Protein AF-G7VFQ5-F1 (afdb_monomer)

Secondary structure (DSSP, 8-state):
-PPPEEEEETTEEEEE--TT--HHHHHHHHHHHTT--EEEEEEETTEEEEEETTS-EEEEESSTTHHHHHHHSGGGPEEEE---

Nearest PDB structures (foldseek):
  6u8t-assembly2_C  TM=4.005E-01  e=6.250E-01  Pasteurella multocida subsp. multocida str. Pm70
  6u8t-assembly1_A  TM=2.669E-01  e=5.210E-01  Pasteurella multocida subsp. multocida str. Pm70
  1q67-assembly1_B  TM=3.883E-01  e=2.678E+00  Saccharomyces cerevisiae
  2e1r-assembly1_A  TM=3.692E-01  e=4.350E+00  Saccharomyces cerevisiae
  1q67-assembly1_A  TM=3.340E-01  e=7.978E+00  Saccharomyces cerevisiae

Structure (mmCIF, N/CA/C/O backbone):
data_AF-G7VFQ5-F1
#
_entry.id   AF-G7VFQ5-F1
#
loop_
_atom_site.group_PDB
_atom_site.id
_atom_site.type_symbol
_atom_site.label_atom_id
_atom_site.label_alt_id
_atom_site.label_comp_id
_atom_site.label_asym_id
_atom_site.label_entity_id
_atom_site.label_seq_id
_atom_site.pdbx_PDB_ins_code
_atom_site.Cartn_x
_atom_site.Cartn_y
_atom_site.Cartn_z
_atom_site.occupancy
_atom_site.B_iso_or_equiv
_atom_site.auth_seq_id
_atom_site.auth_comp_id
_atom_site.auth_asym_id
_atom_site.auth_atom_id
_atom_site.pdbx_PDB_model_num
ATOM 1 N N . MET A 1 1 ? -12.270 2.249 -17.813 1.00 41.53 1 MET A N 1
ATOM 2 C CA . MET A 1 1 ? -10.798 2.153 -17.782 1.00 41.53 1 MET A CA 1
ATOM 3 C C . MET A 1 1 ? -10.361 2.805 -16.490 1.00 41.53 1 MET A C 1
ATOM 5 O O . MET A 1 1 ? -10.503 4.015 -16.374 1.00 41.53 1 MET A O 1
ATOM 9 N N . PHE A 1 2 ? -9.972 2.018 -15.491 1.00 46.38 2 PHE A N 1
ATOM 10 C CA . PHE A 1 2 ? -9.279 2.574 -14.332 1.00 46.38 2 PHE A CA 1
ATOM 11 C C . PHE A 1 2 ? -7.866 2.925 -14.812 1.00 46.38 2 PHE A C 1
ATOM 13 O O . PHE A 1 2 ? -7.229 2.092 -15.453 1.00 46.38 2 PHE A O 1
ATOM 20 N N . GLY A 1 3 ? -7.443 4.179 -14.628 1.00 54.53 3 GLY A N 1
ATOM 21 C CA . GLY A 1 3 ? -6.046 4.571 -14.837 1.00 54.53 3 GLY A CA 1
ATOM 22 C C . GLY A 1 3 ? -5.137 3.754 -13.915 1.00 54.53 3 GLY A C 1
ATOM 23 O O . GLY A 1 3 ? -5.617 3.244 -12.902 1.00 54.53 3 GLY A O 1
ATOM 24 N N . GLY A 1 4 ? -3.871 3.582 -14.300 1.00 78.06 4 GLY A N 1
ATOM 25 C CA . GLY A 1 4 ? -2.927 2.695 -13.618 1.00 78.06 4 GLY A CA 1
ATOM 26 C C . GLY A 1 4 ? -2.894 2.887 -12.102 1.00 78.06 4 GLY A C 1
ATOM 27 O O . GLY A 1 4 ? -2.908 4.013 -11.603 1.00 78.06 4 GLY A O 1
ATOM 28 N N . VAL A 1 5 ? -2.877 1.768 -11.379 1.00 91.00 5 VAL A N 1
ATOM 29 C CA . VAL A 1 5 ? -2.751 1.704 -9.918 1.00 91.00 5 VAL A CA 1
ATOM 30 C C . VAL A 1 5 ? -1.271 1.556 -9.580 1.00 91.00 5 VAL A C 1
ATOM 32 O O . VAL A 1 5 ? -0.503 1.007 -10.363 1.00 91.00 5 VAL A O 1
ATOM 35 N N . TRP A 1 6 ? -0.847 2.059 -8.428 1.00 95.06 6 TRP A N 1
ATOM 36 C CA . TRP A 1 6 ? 0.565 2.166 -8.071 1.00 95.06 6 TRP A CA 1
ATOM 37 C C . TRP A 1 6 ? 0.860 1.355 -6.821 1.00 95.06 6 TRP A C 1
ATOM 39 O O . TRP A 1 6 ? 0.220 1.551 -5.792 1.00 95.06 6 TRP A O 1
ATOM 49 N N . LEU A 1 7 ? 1.849 0.474 -6.894 1.00 95.31 7 LEU A N 1
ATOM 50 C CA . LEU A 1 7 ? 2.451 -0.154 -5.729 1.00 95.31 7 LEU A CA 1
ATOM 51 C C . LEU A 1 7 ? 3.610 0.723 -5.246 1.00 95.31 7 LEU A C 1
ATOM 53 O O . LEU A 1 7 ? 4.554 0.965 -5.992 1.00 95.31 7 LEU A O 1
ATOM 57 N N . TYR A 1 8 ? 3.547 1.170 -3.997 1.00 95.56 8 TYR A N 1
ATOM 58 C CA . TYR A 1 8 ? 4.659 1.779 -3.281 1.00 95.56 8 TYR A CA 1
ATOM 59 C C . TYR A 1 8 ? 5.242 0.779 -2.281 1.00 95.56 8 TYR A C 1
ATOM 61 O O . TYR A 1 8 ? 4.546 0.338 -1.362 1.00 95.56 8 TYR A O 1
ATOM 69 N N . TYR A 1 9 ? 6.506 0.406 -2.451 1.00 93.19 9 TYR A N 1
ATOM 70 C CA . TYR A 1 9 ? 7.204 -0.526 -1.566 1.00 93.19 9 TYR A CA 1
ATOM 71 C C . TYR A 1 9 ? 8.703 -0.227 -1.586 1.00 93.19 9 TYR A C 1
ATOM 73 O O . TYR A 1 9 ? 9.258 0.012 -2.652 1.00 93.19 9 TYR A O 1
ATOM 81 N N . MET A 1 10 ? 9.354 -0.231 -0.417 1.00 89.19 10 MET A N 1
ATOM 82 C CA . MET A 1 10 ? 10.797 0.044 -0.286 1.00 89.19 10 MET A CA 1
ATOM 83 C C . MET A 1 10 ? 11.240 1.359 -0.963 1.00 89.19 10 MET A C 1
ATOM 85 O O . MET A 1 10 ? 12.270 1.402 -1.625 1.00 89.19 10 MET A O 1
ATOM 89 N N . ASP A 1 11 ? 10.448 2.424 -0.793 1.00 89.69 11 ASP A N 1
ATOM 90 C CA . ASP A 1 11 ? 10.676 3.759 -1.373 1.00 89.69 11 ASP A CA 1
ATOM 91 C C . ASP A 1 11 ? 10.580 3.862 -2.905 1.00 89.69 11 ASP A C 1
ATOM 93 O O . ASP A 1 11 ? 10.905 4.902 -3.481 1.00 89.69 11 ASP A O 1
ATOM 97 N N . GLU A 1 12 ? 10.046 2.838 -3.570 1.00 91.94 12 GLU A N 1
ATOM 98 C CA . GLU A 1 12 ? 9.839 2.827 -5.018 1.00 91.94 12 GLU A CA 1
ATOM 99 C C . GLU A 1 12 ? 8.354 2.808 -5.381 1.00 91.94 12 GLU A C 1
ATOM 101 O O . GLU A 1 12 ? 7.547 2.170 -4.706 1.00 91.94 12 GLU A O 1
ATOM 106 N N . PHE A 1 13 ? 7.999 3.495 -6.472 1.00 94.06 13 PHE A N 1
ATOM 107 C CA . PHE A 1 13 ? 6.672 3.439 -7.085 1.00 94.06 13 PHE A CA 1
ATOM 108 C C . PHE A 1 13 ? 6.718 2.598 -8.356 1.00 94.06 13 PHE A C 1
ATOM 110 O O . PHE A 1 13 ? 7.492 2.883 -9.270 1.00 94.06 13 PHE A O 1
ATOM 117 N N . VAL A 1 14 ? 5.830 1.615 -8.441 1.00 93.06 14 VAL A N 1
ATOM 118 C CA . VAL A 1 14 ? 5.674 0.744 -9.604 1.00 93.06 14 VAL A CA 1
ATOM 119 C C . VAL A 1 14 ? 4.224 0.794 -10.057 1.00 93.06 14 VAL A C 1
ATOM 121 O O . VAL A 1 14 ? 3.316 0.530 -9.272 1.00 93.06 14 VAL A O 1
ATOM 124 N N . GLU A 1 15 ? 3.993 1.136 -11.321 1.00 93.50 15 GLU A N 1
ATOM 125 C CA . GLU A 1 15 ? 2.664 1.019 -11.917 1.00 93.50 15 GLU A CA 1
ATOM 126 C C . GLU A 1 15 ? 2.323 -0.466 -12.094 1.00 93.50 15 GLU A C 1
ATOM 128 O O . GLU A 1 15 ? 3.118 -1.247 -12.622 1.00 93.50 15 GLU A O 1
ATOM 133 N N . VAL A 1 16 ? 1.147 -0.866 -11.624 1.00 91.81 16 VAL A N 1
ATOM 134 C CA . VAL A 1 16 ? 0.667 -2.245 -11.660 1.00 91.81 16 VAL A CA 1
ATOM 135 C C . VAL A 1 16 ? -0.702 -2.314 -12.319 1.00 91.81 16 VAL A C 1
ATOM 137 O O . VAL A 1 16 ? -1.540 -1.423 -12.176 1.00 91.81 16 VAL A O 1
ATOM 140 N N . ASP A 1 17 ? -0.945 -3.415 -13.024 1.00 90.31 17 ASP A N 1
ATOM 141 C CA . ASP A 1 17 ? -2.270 -3.762 -13.522 1.00 90.31 17 ASP A CA 1
ATOM 142 C C . ASP A 1 17 ? -2.945 -4.734 -12.550 1.00 90.31 17 ASP A C 1
ATOM 144 O O . ASP A 1 17 ? -2.390 -5.782 -12.201 1.00 90.31 17 ASP A O 1
ATOM 148 N N . CYS A 1 18 ? -4.146 -4.367 -12.111 1.00 87.88 18 CYS A N 1
ATOM 149 C CA . CYS A 1 18 ? -4.963 -5.166 -11.210 1.00 87.88 18 CYS A CA 1
ATOM 150 C C . CYS A 1 18 ? -5.990 -6.044 -11.935 1.00 87.88 18 CYS A C 1
ATOM 152 O O . CYS A 1 18 ? -6.669 -6.816 -11.271 1.00 87.88 18 CYS A O 1
ATOM 154 N N . GLY A 1 19 ? -6.138 -5.959 -13.263 1.00 83.00 19 GLY A N 1
ATOM 155 C CA . GLY A 1 19 ? -6.837 -6.980 -14.055 1.00 83.00 19 GLY A CA 1
ATOM 156 C C . GLY A 1 19 ? -8.241 -7.376 -13.568 1.00 83.00 19 GLY A C 1
ATOM 157 O O . GLY A 1 19 ? -8.571 -8.558 -13.548 1.00 83.00 19 GLY A O 1
ATOM 158 N N . GLY A 1 20 ? -9.070 -6.416 -13.145 1.00 82.88 20 GLY A N 1
ATOM 159 C CA . GLY A 1 20 ? -10.434 -6.673 -12.652 1.00 82.88 20 GLY A CA 1
ATOM 160 C C . GLY A 1 20 ? -10.533 -7.235 -11.226 1.00 82.88 20 GLY A C 1
ATOM 161 O O . GLY A 1 20 ? -11.648 -7.429 -10.744 1.00 82.88 20 GLY A O 1
ATOM 162 N N . LEU A 1 21 ? -9.405 -7.459 -10.546 1.00 89.06 21 LEU A N 1
ATOM 163 C CA . LEU A 1 21 ? -9.359 -7.777 -9.119 1.00 89.06 21 LEU A CA 1
ATOM 164 C C . LEU A 1 21 ? -9.877 -6.605 -8.278 1.00 89.06 21 LEU A C 1
ATOM 166 O O . LEU A 1 21 ? -9.774 -5.438 -8.672 1.00 89.06 21 LEU A O 1
ATOM 170 N N . SER A 1 22 ? -10.375 -6.903 -7.077 1.00 89.62 22 SER A N 1
ATOM 171 C CA . SER A 1 22 ? -10.578 -5.859 -6.072 1.00 89.62 22 SER A CA 1
ATOM 172 C C . SER A 1 22 ? -9.237 -5.242 -5.648 1.00 89.62 22 SER A C 1
ATOM 174 O O . SER A 1 22 ? -8.178 -5.863 -5.762 1.00 89.62 22 SER A O 1
ATOM 176 N N . LEU A 1 23 ? -9.272 -4.017 -5.111 1.00 88.81 23 LEU A N 1
ATOM 177 C CA . LEU A 1 23 ? -8.062 -3.328 -4.639 1.00 88.81 23 LEU A CA 1
ATOM 178 C C . LEU A 1 23 ? -7.292 -4.149 -3.596 1.00 88.81 23 LEU A C 1
ATOM 180 O O . LEU A 1 23 ? -6.067 -4.193 -3.63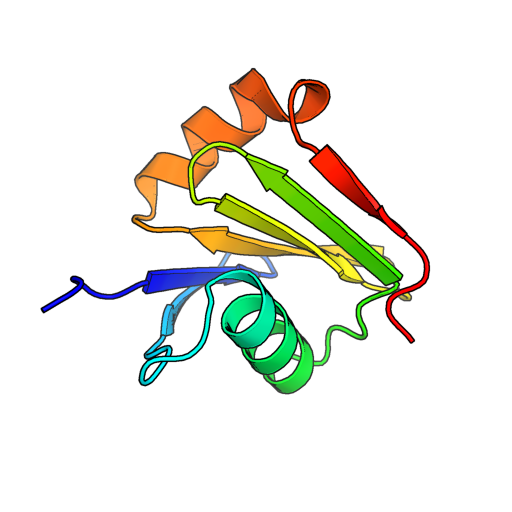9 1.00 88.81 23 LEU A O 1
ATOM 184 N N . LEU A 1 24 ? -8.000 -4.825 -2.687 1.00 91.19 24 LEU A N 1
ATOM 185 C CA . LEU A 1 24 ? -7.377 -5.661 -1.662 1.00 91.19 24 LEU A CA 1
ATOM 186 C C . LEU A 1 24 ? -6.711 -6.903 -2.268 1.00 91.19 24 LEU A C 1
ATOM 188 O O . LEU A 1 24 ? -5.567 -7.196 -1.934 1.00 91.19 24 LEU A O 1
ATOM 192 N N . GLU A 1 25 ? -7.395 -7.611 -3.170 1.00 92.81 25 GLU A N 1
ATOM 193 C CA . GLU A 1 25 ? -6.830 -8.783 -3.854 1.00 92.81 25 GLU A CA 1
ATOM 194 C C . GLU A 1 25 ? -5.595 -8.405 -4.672 1.00 92.81 25 GLU A C 1
ATOM 196 O O . GLU A 1 25 ? -4.578 -9.094 -4.614 1.00 92.81 25 GLU A O 1
ATOM 201 N N . CYS A 1 26 ? -5.654 -7.277 -5.381 1.00 93.06 26 CYS A N 1
ATOM 202 C CA . CYS A 1 26 ? -4.513 -6.780 -6.132 1.00 93.06 26 CYS A CA 1
ATOM 203 C C . CYS A 1 26 ? -3.346 -6.393 -5.217 1.00 93.06 26 CYS A C 1
ATOM 205 O O . CYS A 1 26 ? -2.210 -6.786 -5.475 1.00 93.06 26 CYS A O 1
ATOM 207 N N . ALA A 1 27 ? -3.613 -5.669 -4.126 1.00 93.81 27 ALA A N 1
ATOM 208 C CA . ALA A 1 27 ? -2.583 -5.267 -3.174 1.00 93.81 27 ALA A CA 1
ATOM 209 C C . ALA A 1 27 ? -1.885 -6.486 -2.561 1.00 93.81 27 ALA A C 1
ATOM 211 O O . ALA A 1 27 ? -0.660 -6.515 -2.491 1.00 93.81 27 ALA A O 1
ATOM 212 N N . LEU A 1 28 ? -2.648 -7.516 -2.181 1.00 93.44 28 LEU A N 1
ATOM 213 C CA . LEU A 1 28 ? -2.108 -8.771 -1.661 1.00 93.44 28 LEU A CA 1
ATOM 214 C C . LEU A 1 28 ? -1.270 -9.519 -2.702 1.00 93.44 28 LEU A C 1
ATOM 216 O O . LEU A 1 28 ? -0.167 -9.959 -2.384 1.00 93.44 28 LEU A O 1
ATOM 220 N N . ALA A 1 29 ? -1.757 -9.629 -3.941 1.00 93.69 29 ALA A N 1
ATOM 221 C CA . ALA A 1 29 ? -1.028 -10.288 -5.020 1.00 93.69 29 ALA A CA 1
ATOM 222 C C . ALA A 1 29 ? 0.299 -9.574 -5.318 1.00 93.69 29 ALA A C 1
ATOM 224 O O . ALA A 1 29 ? 1.354 -10.206 -5.329 1.00 93.69 29 ALA A O 1
ATOM 225 N N . LYS A 1 30 ? 0.267 -8.247 -5.485 1.00 94.50 30 LYS A N 1
ATOM 226 C CA . LYS A 1 30 ? 1.451 -7.445 -5.820 1.00 94.50 30 LYS A CA 1
ATOM 227 C C . LYS A 1 30 ? 2.437 -7.318 -4.665 1.00 94.50 30 LYS A C 1
ATOM 229 O O . LYS A 1 30 ? 3.641 -7.403 -4.892 1.00 94.50 30 LYS A O 1
ATOM 234 N N . ALA A 1 31 ? 1.958 -7.214 -3.427 1.00 92.75 31 ALA A N 1
ATOM 235 C CA . ALA A 1 31 ? 2.815 -7.320 -2.251 1.00 92.75 31 ALA A CA 1
ATOM 236 C C . ALA A 1 31 ? 3.497 -8.701 -2.189 1.00 92.75 31 ALA A C 1
ATOM 238 O O . ALA A 1 31 ? 4.706 -8.777 -1.979 1.00 92.75 31 ALA A O 1
ATOM 239 N N . GLY A 1 32 ? 2.756 -9.784 -2.449 1.00 92.56 32 GLY A N 1
ATOM 240 C CA . GLY A 1 32 ? 3.298 -11.143 -2.498 1.00 92.56 32 GLY A CA 1
ATOM 241 C C . GLY A 1 32 ? 4.366 -11.334 -3.581 1.00 92.56 32 GLY A C 1
ATOM 242 O O . GLY A 1 32 ? 5.424 -11.891 -3.293 1.00 92.56 32 GLY A O 1
ATOM 243 N N . GLU A 1 33 ? 4.135 -10.819 -4.794 1.00 92.38 33 GLU A N 1
ATOM 244 C CA . GLU A 1 33 ? 5.121 -10.794 -5.890 1.00 92.38 33 GLU A CA 1
ATOM 245 C C . GLU A 1 33 ? 6.407 -10.043 -5.493 1.00 92.38 33 GLU A C 1
ATOM 247 O O . GLU A 1 33 ? 7.505 -10.468 -5.847 1.00 92.38 33 GLU A O 1
ATOM 252 N N . ALA A 1 34 ? 6.283 -8.973 -4.698 1.00 87.50 34 ALA A N 1
ATOM 253 C CA . ALA A 1 34 ? 7.404 -8.209 -4.148 1.00 87.50 34 ALA A CA 1
ATOM 254 C C . ALA A 1 34 ? 8.070 -8.862 -2.912 1.00 87.50 34 ALA A C 1
ATOM 256 O O . ALA A 1 34 ? 8.962 -8.273 -2.299 1.00 87.50 34 ALA A O 1
ATOM 257 N N . GLY A 1 35 ? 7.645 -10.067 -2.515 1.00 88.88 35 GLY A N 1
ATOM 258 C CA . GLY A 1 35 ? 8.186 -10.793 -1.362 1.00 88.88 35 GLY A CA 1
ATOM 259 C C . GLY A 1 35 ? 7.618 -10.359 -0.004 1.00 88.88 35 GLY A C 1
ATOM 260 O O . GLY A 1 35 ? 8.110 -10.795 1.038 1.00 88.88 35 GLY A O 1
ATOM 261 N N . CYS A 1 36 ? 6.572 -9.532 0.018 1.00 90.19 36 CYS A N 1
ATOM 262 C CA . CYS A 1 36 ? 5.864 -9.147 1.235 1.00 90.19 36 CYS A CA 1
ATOM 263 C C . CYS A 1 36 ? 4.788 -10.186 1.581 1.00 90.19 36 CYS A C 1
ATOM 265 O O . CYS A 1 36 ? 3.713 -10.236 0.981 1.00 90.19 36 CYS A O 1
ATOM 267 N N . ARG A 1 37 ? 5.050 -11.007 2.605 1.00 90.88 37 ARG A N 1
ATOM 268 C CA . ARG A 1 37 ? 4.020 -11.866 3.205 1.00 90.88 37 ARG A CA 1
ATOM 269 C C . ARG A 1 37 ? 3.100 -11.018 4.080 1.00 90.88 37 ARG A C 1
ATOM 271 O O . ARG A 1 37 ? 3.528 -10.580 5.148 1.00 90.88 37 ARG A O 1
ATOM 278 N N . ALA A 1 38 ? 1.863 -10.811 3.641 1.00 92.62 38 ALA A N 1
ATOM 279 C CA . ALA A 1 38 ? 0.869 -10.037 4.376 1.00 92.62 38 ALA A CA 1
ATOM 280 C C . ALA A 1 38 ? 0.604 -10.625 5.773 1.00 92.62 38 ALA A C 1
ATOM 282 O O . ALA A 1 38 ? 0.491 -11.837 5.935 1.00 92.62 38 ALA A O 1
ATOM 283 N N . SER A 1 39 ? 0.512 -9.759 6.778 1.00 92.56 39 SER A N 1
ATOM 284 C CA . SER A 1 39 ? 0.069 -10.094 8.140 1.00 92.56 39 SER A CA 1
ATOM 285 C C . SER A 1 39 ? -1.189 -9.317 8.537 1.00 92.56 39 SER A C 1
ATOM 287 O O . SER A 1 39 ? -2.034 -9.816 9.282 1.00 92.56 39 SER A O 1
ATOM 289 N N . ARG A 1 40 ? -1.326 -8.101 8.005 1.00 94.56 40 ARG A N 1
ATOM 290 C CA . ARG A 1 40 ? -2.448 -7.184 8.209 1.00 94.56 40 ARG A CA 1
ATOM 291 C C . ARG A 1 40 ? -2.592 -6.296 6.978 1.00 94.56 40 ARG A C 1
ATOM 293 O O . ARG A 1 40 ? -1.586 -5.934 6.375 1.00 94.56 40 ARG A O 1
ATOM 300 N N . ALA A 1 41 ? -3.814 -5.918 6.631 1.00 95.25 41 ALA A N 1
ATOM 301 C CA . ALA A 1 41 ? -4.077 -4.922 5.597 1.00 95.25 41 ALA A CA 1
ATOM 302 C C . ALA A 1 41 ? -4.937 -3.808 6.175 1.00 95.25 41 ALA A C 1
ATOM 304 O O . ALA A 1 41 ? -5.889 -4.103 6.887 1.00 95.25 41 ALA A O 1
ATOM 305 N N . CYS A 1 42 ? -4.641 -2.553 5.868 1.00 95.75 42 CYS A N 1
ATOM 306 C CA . CYS A 1 42 ? -5.459 -1.412 6.257 1.00 95.75 42 CYS A CA 1
ATOM 307 C C . CYS A 1 42 ? -5.919 -0.661 5.012 1.00 95.75 42 CYS A C 1
ATOM 309 O O . CYS A 1 42 ? -5.165 -0.518 4.053 1.00 95.75 42 CYS A O 1
ATOM 311 N N . LEU A 1 43 ? -7.181 -0.238 5.008 1.00 94.62 43 LEU A N 1
ATOM 312 C CA . LEU A 1 43 ? -7.811 0.417 3.871 1.00 94.62 43 LEU A CA 1
ATOM 313 C C . LEU A 1 43 ? -8.280 1.813 4.260 1.00 94.62 43 LEU A C 1
ATOM 315 O O . LEU A 1 43 ? -8.990 1.974 5.256 1.00 94.62 43 LEU A O 1
ATOM 319 N N . TRP A 1 44 ? -7.940 2.796 3.433 1.00 94.69 44 TRP A N 1
ATOM 320 C CA . TRP A 1 44 ? -8.410 4.170 3.571 1.00 94.69 44 TRP A CA 1
ATOM 321 C C . TRP A 1 44 ? -8.508 4.835 2.198 1.00 94.69 44 TRP A C 1
ATOM 323 O O . TRP A 1 44 ? -7.542 4.818 1.450 1.00 94.69 44 TRP A O 1
ATOM 333 N N . ASP A 1 45 ? -9.679 5.370 1.853 1.00 91.38 45 ASP A N 1
ATOM 334 C CA . ASP A 1 45 ? -9.948 6.138 0.622 1.00 91.38 45 ASP A CA 1
ATOM 335 C C . ASP A 1 45 ? -9.279 5.607 -0.671 1.00 91.38 45 ASP A C 1
ATOM 337 O O . ASP A 1 45 ? -8.581 6.306 -1.401 1.00 91.38 45 ASP A O 1
ATOM 341 N N . GLY A 1 46 ? -9.448 4.309 -0.946 1.00 89.94 46 GLY A N 1
ATOM 342 C CA . GLY A 1 46 ? -8.878 3.661 -2.137 1.00 89.94 46 GLY A CA 1
ATOM 343 C C . GLY A 1 46 ? -7.390 3.299 -2.037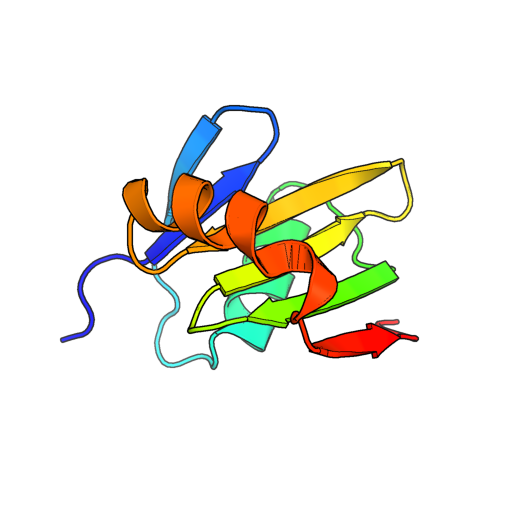 1.00 89.94 46 GLY A C 1
ATOM 344 O O . GLY A 1 46 ? -6.856 2.701 -2.970 1.00 89.94 46 GLY A O 1
ATOM 345 N N . VAL A 1 47 ? -6.739 3.592 -0.912 1.00 94.88 47 VAL A N 1
ATOM 346 C CA . VAL A 1 47 ? -5.403 3.112 -0.545 1.00 94.88 47 VAL A CA 1
ATOM 347 C C . VAL A 1 47 ? -5.507 1.820 0.256 1.00 94.88 47 VAL A C 1
ATOM 349 O O . VAL A 1 47 ? -6.334 1.701 1.162 1.00 94.88 47 VAL A O 1
ATOM 352 N N . VAL A 1 48 ? -4.640 0.858 -0.059 1.00 96.25 48 VAL A N 1
ATOM 353 C CA . VAL A 1 48 ? -4.483 -0.385 0.704 1.00 96.25 48 VAL A CA 1
ATOM 354 C C . VAL A 1 48 ? -3.044 -0.498 1.191 1.00 96.25 48 VAL A C 1
ATOM 356 O O . VAL A 1 48 ? -2.138 -0.667 0.384 1.00 96.25 48 VAL A O 1
ATOM 359 N N . GLU A 1 49 ? -2.822 -0.445 2.500 1.00 96.44 49 GLU A N 1
ATOM 360 C CA . GLU A 1 49 ? -1.526 -0.727 3.118 1.00 96.44 49 GLU A CA 1
ATOM 361 C C . GLU A 1 49 ? -1.461 -2.181 3.586 1.00 96.44 49 GLU A C 1
ATOM 363 O O . GLU A 1 49 ? -2.231 -2.599 4.445 1.00 96.44 49 GLU A O 1
ATOM 368 N N . ILE A 1 50 ? -0.518 -2.944 3.048 1.00 96.00 50 ILE A N 1
ATOM 369 C CA . ILE A 1 50 ? -0.203 -4.317 3.425 1.00 96.00 50 ILE A CA 1
ATOM 370 C C . ILE A 1 50 ? 1.008 -4.304 4.351 1.00 96.00 50 ILE A C 1
ATOM 372 O O . ILE A 1 50 ? 2.119 -3.995 3.928 1.00 96.00 50 ILE A O 1
ATOM 376 N N . PHE A 1 51 ? 0.810 -4.683 5.609 1.00 94.56 51 PHE A N 1
ATOM 377 C CA . PHE A 1 51 ? 1.890 -4.891 6.567 1.00 94.56 51 PHE A CA 1
ATOM 378 C C . PHE A 1 51 ? 2.527 -6.258 6.331 1.00 94.56 51 PHE A C 1
ATOM 380 O O . PHE A 1 51 ? 1.830 -7.275 6.276 1.00 94.56 51 PHE A O 1
ATOM 387 N N . CYS A 1 52 ? 3.852 -6.284 6.208 1.00 91.75 52 CYS A N 1
ATOM 388 C CA . CYS A 1 52 ? 4.600 -7.502 5.924 1.00 91.75 52 CYS A CA 1
ATOM 389 C C . CYS A 1 52 ? 5.053 -8.180 7.228 1.00 91.75 52 CYS A C 1
ATOM 391 O O . CYS A 1 52 ? 5.489 -7.517 8.170 1.00 91.75 52 CYS A O 1
ATOM 393 N N . ALA A 1 53 ? 5.022 -9.514 7.285 1.00 88.12 53 ALA A N 1
ATOM 394 C CA . ALA A 1 53 ? 5.414 -10.295 8.465 1.00 88.12 53 ALA A CA 1
ATOM 395 C C . ALA A 1 53 ? 6.889 -10.103 8.897 1.00 88.12 53 ALA A C 1
ATOM 397 O O . ALA A 1 53 ? 7.226 -10.375 10.045 1.00 88.12 53 ALA A O 1
ATOM 398 N N . GLY A 1 54 ? 7.759 -9.626 7.998 1.00 82.69 54 GLY A N 1
ATOM 399 C CA . GLY A 1 54 ? 9.171 -9.313 8.269 1.00 82.69 54 GLY A CA 1
ATOM 400 C C . GLY A 1 54 ? 9.452 -7.846 8.619 1.00 82.69 54 GLY A C 1
ATOM 401 O O . GLY A 1 54 ? 10.614 -7.472 8.750 1.00 82.69 54 GLY A O 1
ATOM 402 N N . GLY A 1 55 ? 8.410 -7.022 8.761 1.00 82.81 55 GLY A N 1
ATOM 403 C CA . GLY A 1 55 ? 8.528 -5.570 8.881 1.00 82.81 55 GLY A CA 1
ATOM 404 C C . GLY A 1 55 ? 8.390 -4.855 7.535 1.00 82.81 55 GLY A C 1
ATOM 405 O O . GLY A 1 55 ? 8.501 -5.461 6.471 1.00 82.81 55 GLY A O 1
ATOM 406 N N . GLY A 1 56 ? 8.111 -3.553 7.600 1.00 89.50 56 GLY A N 1
ATOM 407 C CA . GLY A 1 56 ? 7.761 -2.745 6.433 1.00 89.50 56 GLY A CA 1
ATOM 408 C 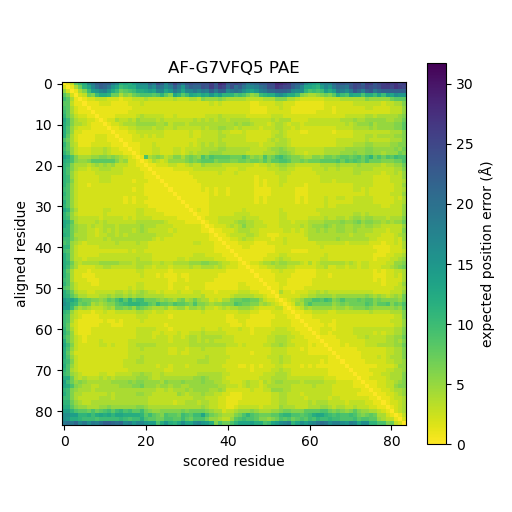C . GLY A 1 56 ? 6.295 -2.889 6.017 1.00 89.50 56 GLY A C 1
ATOM 409 O O . GLY A 1 56 ? 5.522 -3.659 6.598 1.00 89.50 56 GLY A O 1
ATOM 410 N N . ALA A 1 57 ? 5.912 -2.104 5.014 1.00 93.62 57 ALA A N 1
ATOM 411 C CA . ALA A 1 57 ? 4.579 -2.152 4.440 1.00 93.62 57 ALA A CA 1
ATOM 412 C C . ALA A 1 57 ? 4.609 -1.791 2.953 1.00 93.62 57 ALA A C 1
ATOM 414 O O . ALA A 1 57 ? 5.293 -0.848 2.552 1.00 93.62 57 ALA A O 1
ATOM 415 N N . ALA A 1 58 ? 3.843 -2.527 2.156 1.00 95.38 58 ALA A N 1
ATOM 416 C CA . ALA A 1 58 ? 3.554 -2.189 0.770 1.00 95.38 58 ALA A CA 1
ATOM 417 C C . ALA A 1 58 ? 2.236 -1.411 0.705 1.00 95.38 58 ALA A C 1
ATOM 419 O O . ALA A 1 58 ? 1.314 -1.707 1.458 1.00 95.38 58 ALA A O 1
ATOM 420 N N . LYS A 1 59 ? 2.118 -0.419 -0.173 1.00 96.19 59 LYS A N 1
ATOM 421 C CA . LYS A 1 59 ? 0.900 0.385 -0.324 1.00 96.19 59 LYS A CA 1
ATOM 422 C C . LYS A 1 59 ? 0.428 0.346 -1.765 1.00 96.19 59 LYS A C 1
ATOM 424 O O . LYS A 1 59 ? 1.180 0.721 -2.653 1.00 96.19 59 LYS A O 1
ATOM 429 N N . LEU A 1 60 ? -0.807 -0.077 -1.999 1.00 96.00 60 LEU A N 1
ATOM 430 C CA . LEU A 1 60 ? -1.467 0.081 -3.288 1.00 96.00 60 LEU A CA 1
ATOM 431 C C . LEU A 1 60 ? -2.246 1.398 -3.284 1.00 96.00 60 LEU A C 1
ATOM 433 O O . LEU A 1 60 ? -3.028 1.649 -2.369 1.00 96.00 60 LEU A O 1
ATOM 437 N N . LEU A 1 61 ? -2.018 2.235 -4.289 1.00 94.88 61 LEU A N 1
ATOM 438 C CA . LEU A 1 61 ? -2.478 3.616 -4.353 1.00 94.88 61 LEU A CA 1
ATOM 439 C C . LEU A 1 61 ? -3.121 3.899 -5.717 1.00 94.88 61 LEU A C 1
ATOM 441 O O . LEU A 1 61 ? -2.584 3.465 -6.736 1.00 94.88 61 LEU A O 1
ATOM 445 N N . PRO A 1 62 ? -4.207 4.687 -5.791 1.00 92.38 62 PRO A N 1
ATOM 446 C CA . PRO A 1 62 ? -4.782 5.092 -7.075 1.00 92.38 62 PRO A CA 1
ATOM 447 C C . PRO A 1 62 ? -3.864 6.052 -7.849 1.00 92.38 62 PRO A C 1
ATOM 449 O O . PRO A 1 62 ? -3.926 6.117 -9.070 1.00 92.38 62 PRO A O 1
ATOM 452 N N . THR A 1 63 ? -3.014 6.808 -7.146 1.00 92.12 63 THR A N 1
ATOM 453 C CA . THR A 1 63 ? -2.004 7.714 -7.712 1.00 92.12 63 THR A CA 1
ATOM 454 C C . THR A 1 63 ? -0.808 7.820 -6.760 1.00 92.12 63 THR A C 1
ATOM 456 O O . THR A 1 63 ? -0.989 7.620 -5.555 1.00 92.12 63 THR A O 1
ATOM 459 N N . PRO A 1 64 ? 0.396 8.207 -7.224 1.00 91.56 64 PRO A N 1
ATOM 460 C CA . PRO A 1 64 ? 1.527 8.442 -6.326 1.00 91.56 64 PRO A CA 1
ATOM 461 C C . PRO A 1 64 ? 1.250 9.514 -5.257 1.00 91.56 64 PRO A C 1
ATOM 463 O O . PRO A 1 64 ? 1.714 9.402 -4.124 1.00 91.56 64 PRO A O 1
ATOM 466 N N . GLN A 1 65 ? 0.449 10.535 -5.582 1.00 91.62 65 GLN A N 1
ATOM 467 C CA . GLN A 1 65 ? 0.096 11.626 -4.667 1.00 91.62 65 GLN A CA 1
ATOM 468 C C . GLN A 1 65 ? -0.767 11.161 -3.485 1.00 91.62 65 GLN A C 1
ATOM 470 O O . GLN A 1 65 ? -0.689 11.756 -2.407 1.00 91.62 65 GLN A O 1
ATOM 475 N N . ALA A 1 66 ? -1.542 10.084 -3.653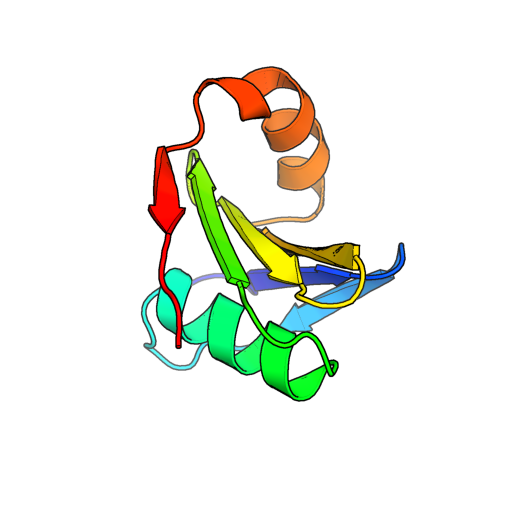 1.00 93.56 66 ALA A N 1
ATOM 476 C CA . ALA A 1 66 ? -2.375 9.523 -2.590 1.00 93.56 66 ALA A CA 1
ATOM 477 C C . ALA A 1 66 ? -1.549 9.026 -1.389 1.00 93.56 66 ALA A C 1
ATOM 479 O O . ALA A 1 66 ? -2.072 8.958 -0.280 1.00 93.56 66 ALA A O 1
ATOM 480 N N . LEU A 1 67 ? -0.248 8.748 -1.568 1.00 94.06 67 LEU A N 1
ATOM 481 C CA . LEU A 1 67 ? 0.643 8.367 -0.469 1.00 94.06 67 LEU A CA 1
ATOM 482 C C . LEU A 1 67 ? 0.693 9.438 0.629 1.00 94.06 67 LEU A C 1
ATOM 484 O O . LEU A 1 67 ? 0.650 9.118 1.815 1.00 94.06 67 LEU A O 1
ATOM 488 N N . TYR A 1 68 ? 0.778 10.712 0.239 1.00 93.56 68 TYR A N 1
ATOM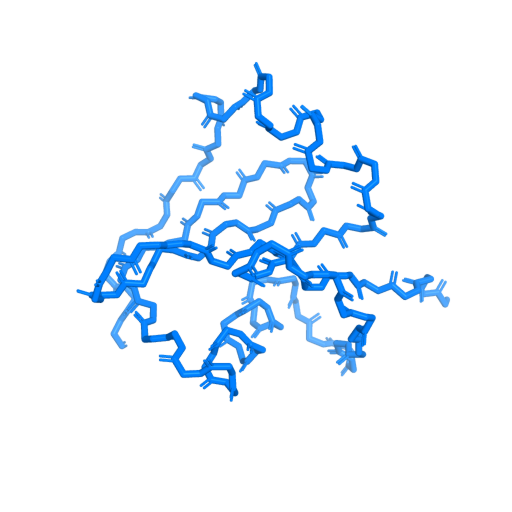 489 C CA . TYR A 1 68 ? 0.858 11.814 1.196 1.00 93.56 68 TYR A CA 1
ATOM 490 C C . TYR A 1 68 ? -0.440 11.958 1.993 1.00 93.56 68 TYR A C 1
ATOM 492 O O . TYR A 1 68 ? -0.401 12.106 3.211 1.00 93.56 68 TYR A O 1
ATOM 500 N N . GLN A 1 69 ? -1.582 11.859 1.310 1.00 93.94 69 GLN A N 1
ATOM 501 C CA . GLN A 1 69 ? -2.901 11.905 1.943 1.00 93.94 69 GLN A CA 1
ATOM 502 C C . GLN A 1 69 ? -3.088 10.732 2.905 1.00 93.94 69 GLN A C 1
ATOM 504 O O . GLN A 1 69 ? -3.499 10.934 4.041 1.00 93.94 69 GLN A O 1
ATOM 509 N N . TYR A 1 70 ? -2.689 9.525 2.495 1.00 94.12 70 TYR A N 1
ATOM 510 C CA . TYR A 1 70 ? -2.751 8.351 3.357 1.00 94.12 70 TYR A CA 1
ATOM 511 C C . TYR A 1 70 ? -1.993 8.557 4.672 1.00 94.12 70 TYR A C 1
ATOM 513 O O . TYR A 1 70 ? -2.532 8.285 5.739 1.00 94.12 70 TYR A O 1
ATOM 521 N N . TYR A 1 71 ? -0.771 9.097 4.631 1.00 93.94 71 TYR A N 1
ATOM 522 C CA . TYR A 1 71 ? -0.007 9.349 5.858 1.00 93.94 71 TYR A CA 1
ATOM 523 C C . TYR A 1 71 ? -0.651 10.380 6.793 1.00 93.94 71 TYR A C 1
ATOM 525 O O . TYR A 1 71 ? -0.409 10.328 7.997 1.00 93.94 71 TYR A O 1
ATOM 533 N N . GLN A 1 72 ? -1.468 11.297 6.270 1.00 95.06 72 GLN A N 1
ATOM 534 C CA . GLN A 1 72 ? -2.199 12.267 7.090 1.00 95.06 72 GLN A CA 1
ATOM 535 C C . GLN A 1 72 ? -3.416 11.665 7.802 1.00 95.06 72 GLN A C 1
ATOM 537 O O . GLN A 1 72 ? -3.831 12.217 8.814 1.00 95.06 72 GLN A O 1
ATOM 542 N N .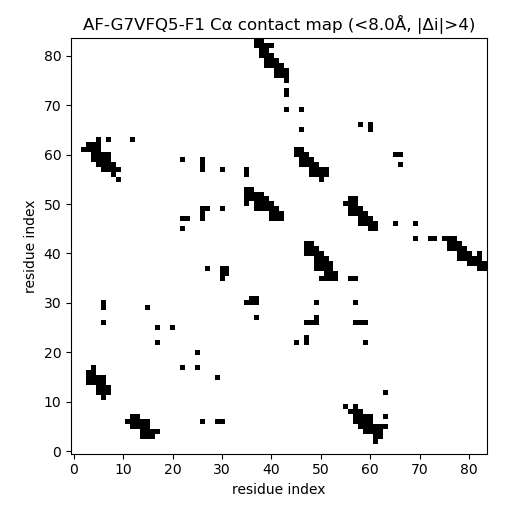 HIS A 1 73 ? -3.952 10.555 7.290 1.00 93.56 73 HIS A N 1
ATOM 543 C CA . HIS A 1 73 ? -5.215 9.955 7.732 1.00 93.56 73 HIS A CA 1
ATOM 544 C C . HIS A 1 73 ? -5.088 8.462 8.075 1.00 93.56 73 HIS A C 1
ATOM 546 O O . HIS A 1 73 ? -6.069 7.719 8.101 1.00 93.56 73 HIS A O 1
ATOM 552 N N . GLN A 1 74 ? -3.866 7.983 8.310 1.00 90.12 74 GLN A N 1
ATOM 553 C CA . GLN A 1 74 ? -3.589 6.563 8.545 1.00 90.12 74 GLN A CA 1
ATOM 554 C C . GLN A 1 74 ? -4.328 5.997 9.772 1.00 90.12 74 GLN A C 1
ATOM 556 O O . GLN A 1 74 ? -4.594 4.800 9.840 1.00 90.12 74 GLN A O 1
ATOM 561 N N . ASP A 1 75 ? -4.658 6.843 10.746 1.00 9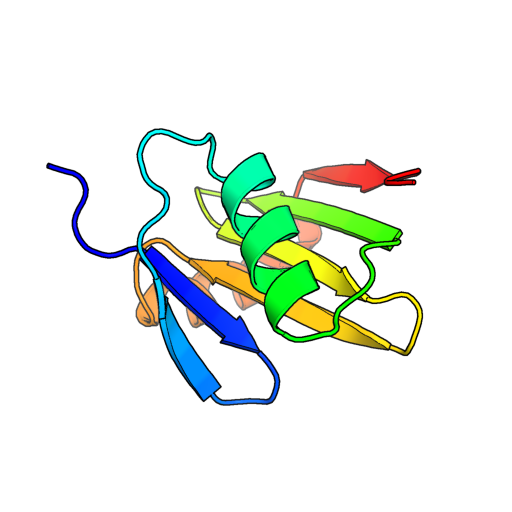2.50 75 ASP A N 1
ATOM 562 C CA . ASP A 1 75 ? -5.413 6.497 11.952 1.00 92.50 75 ASP A CA 1
ATOM 563 C C . ASP A 1 75 ? -6.903 6.250 11.675 1.00 92.50 75 ASP A C 1
ATOM 565 O O . ASP A 1 75 ? -7.572 5.567 12.450 1.00 92.50 75 ASP A O 1
ATOM 569 N N . GLU A 1 76 ? -7.409 6.734 10.541 1.00 94.19 76 GLU A N 1
ATOM 570 C CA . GLU A 1 76 ? -8.769 6.485 10.063 1.00 94.19 76 GLU A CA 1
ATOM 571 C C . GLU A 1 76 ? -8.875 5.184 9.243 1.00 94.19 76 GLU A C 1
ATOM 573 O O . GLU A 1 76 ? -9.977 4.751 8.886 1.00 94.19 76 GLU A O 1
ATOM 578 N N . ALA A 1 77 ? -7.745 4.542 8.925 1.00 93.62 77 ALA A N 1
ATOM 579 C CA . ALA A 1 77 ? -7.715 3.346 8.096 1.00 93.62 77 ALA A CA 1
ATOM 580 C C . ALA A 1 77 ? -8.356 2.141 8.800 1.00 93.62 77 ALA A C 1
ATOM 582 O O . ALA A 1 77 ? -8.073 1.812 9.953 1.00 93.62 77 ALA A O 1
ATOM 583 N N . ARG A 1 78 ? -9.209 1.417 8.072 1.00 94.50 78 ARG A N 1
ATOM 584 C CA . ARG A 1 78 ? -9.865 0.207 8.581 1.00 94.50 78 ARG A CA 1
ATOM 585 C C . ARG A 1 78 ? -8.990 -1.006 8.319 1.00 94.50 78 ARG A C 1
ATOM 587 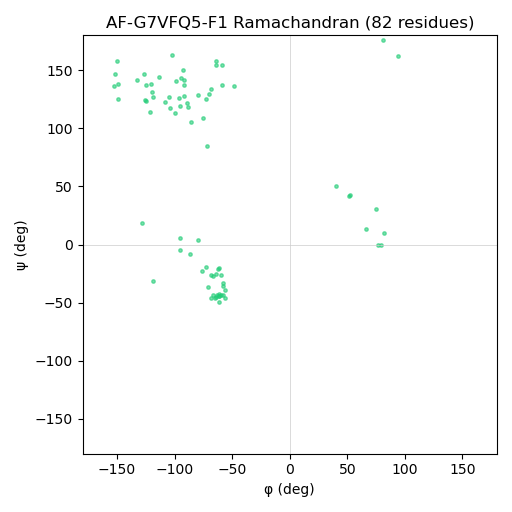O O . ARG A 1 78 ? -8.740 -1.342 7.163 1.00 94.50 78 ARG A O 1
ATOM 594 N N . CYS A 1 79 ? -8.571 -1.681 9.385 1.00 94.06 79 CYS A N 1
ATOM 595 C CA . CYS A 1 79 ? -7.652 -2.809 9.290 1.00 94.06 79 CYS A CA 1
ATOM 596 C C . CYS A 1 79 ? -8.351 -4.173 9.348 1.00 94.06 79 CYS A C 1
ATOM 598 O O . CYS A 1 79 ? -9.277 -4.393 10.127 1.00 94.06 79 CYS A O 1
ATOM 600 N N . LEU A 1 80 ? -7.858 -5.092 8.523 1.00 90.88 80 LEU A N 1
ATOM 601 C CA . LEU A 1 80 ? -8.170 -6.512 8.494 1.00 90.88 80 LEU A CA 1
ATOM 602 C C . LEU A 1 80 ? -6.957 -7.278 9.030 1.00 90.88 80 LEU A C 1
ATOM 604 O O . LEU A 1 80 ? -5.849 -7.153 8.501 1.00 90.88 80 LEU A O 1
ATOM 608 N N . GLU A 1 81 ? -7.172 -8.061 10.082 1.00 85.56 81 GLU A N 1
ATOM 609 C CA . GLU A 1 81 ? -6.162 -8.936 10.683 1.00 85.56 81 GLU A CA 1
ATOM 610 C C . GLU A 1 81 ? -6.375 -10.393 10.256 1.00 85.56 81 GLU A C 1
ATOM 612 O O . GLU A 1 81 ? -7.450 -10.762 9.783 1.00 85.56 81 GLU A O 1
ATOM 617 N N . GLY A 1 82 ? -5.355 -11.237 10.435 1.00 75.81 82 GLY A N 1
ATOM 618 C CA . GLY A 1 82 ? -5.471 -12.673 10.160 1.00 75.81 82 GLY A CA 1
ATOM 619 C C . GLY A 1 82 ? -5.460 -13.025 8.672 1.00 75.81 82 GLY A C 1
ATOM 620 O O . GLY A 1 82 ? -6.061 -14.021 8.279 1.00 75.81 82 GLY A O 1
ATOM 621 N N . LEU A 1 83 ? -4.770 -12.222 7.860 1.00 75.12 83 LEU A N 1
ATOM 622 C CA . LEU A 1 83 ? -4.502 -12.513 6.452 1.00 75.12 83 LEU A CA 1
ATOM 623 C C . LEU A 1 83 ? -3.460 -13.642 6.383 1.00 75.12 83 LEU A C 1
ATOM 625 O O . LEU A 1 83 ? -2.260 -13.384 6.360 1.00 75.12 83 LEU A O 1
ATOM 629 N N . ASN A 1 84 ? -3.918 -14.892 6.459 1.00 56.62 84 ASN A N 1
ATOM 630 C CA . ASN A 1 84 ? -3.121 -16.106 6.252 1.00 56.62 84 ASN A CA 1
ATOM 631 C C . ASN A 1 84 ? -3.635 -16.866 5.036 1.00 56.62 84 ASN A C 1
ATOM 633 O O . ASN A 1 84 ? -4.872 -17.032 4.939 1.00 56.62 84 ASN A O 1
#

Organism: NCBI:txid1104324

Sequence (84 aa):
MFGGVWLYYMDEFVEVDCGGLSLLECALAKAGEAGCRASRACLWDGVVEIFCAGGGAAKLLPTPQALYQYYQHQDEARCLEGLN

Foldseek 3Di:
DQPWKWKQFPNDIDTDDPPPDDLAVSQCVVCVVVVFDFFKWWDDPSKIWGAGPVGGIMIIGSDPVVVVVCVVCVVVTDMDGDPD

Solvent-accessible surface area (backbone atoms only — not comparable to full-atom values): 4811 Å² total; per-residue (Å²): 134,84,74,67,32,27,40,35,44,94,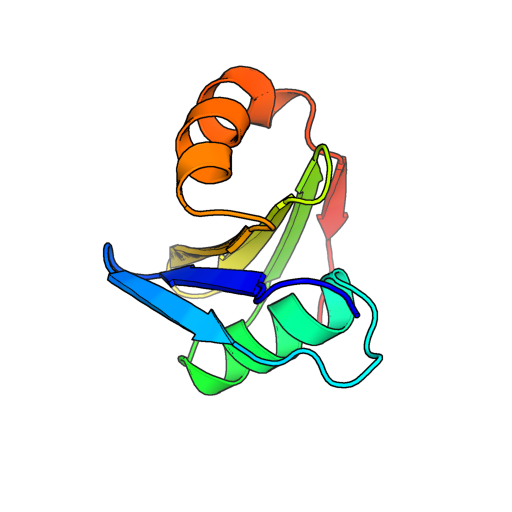94,39,82,41,82,43,87,49,90,89,51,54,70,66,60,32,36,52,52,54,30,43,76,73,71,36,52,54,42,32,38,32,38,47,97,77,30,35,39,32,32,22,74,87,60,67,58,33,32,29,23,67,41,81,70,47,56,62,56,44,70,76,46,55,90,73,33,54,71,48,72,79,56,121

Mean predicted aligned error: 3.94 Å

Radius of gyration: 11.53 Å; Cα contacts (8 Å, |Δi|>4): 155; chains: 1; bounding box: 22×28×30 Å

pLDDT: mean 89.59, std 9.95, range [41.53, 96.44]